Protein AF-A0A6M3LMY4-F1 (afdb_monomer)

Mean predicted aligned error: 12.3 Å

Organism: NCBI:txid1070528

Nearest PDB structures (foldseek):
  2guz-assembly3_E  TM=9.610E-01  e=3.612E-02  Saccharomyces cerevisiae
  2ctp-assembly1_A  TM=8.776E-01  e=5.263E-02  Homo sapiens
  2ctw-assembly1_A  TM=9.034E-01  e=7.670E-02  Mus musculus
  8j9j-assembly1_E6  TM=9.686E-01  e=1.847E-01  Euglena gracilis
  8j9i-assembly1_E6  TM=9.716E-01  e=4.175E-01  Euglena gracilis

Structure (mmCIF, N/CA/C/O backbone):
data_AF-A0A6M3LMY4-F1
#
_entry.id   AF-A0A6M3LMY4-F1
#
loop_
_atom_site.group_PDB
_atom_site.id
_atom_site.type_symbol
_atom_site.label_atom_id
_atom_site.label_alt_id
_atom_site.label_comp_id
_atom_site.label_asym_id
_atom_site.label_entity_id
_atom_site.label_seq_id
_atom_site.pdbx_PDB_ins_code
_atom_site.Cartn_x
_atom_site.Cartn_y
_atom_site.Cartn_z
_atom_site.occupancy
_atom_site.B_iso_or_equiv
_atom_site.auth_seq_id
_atom_site.auth_comp_id
_atom_site.auth_asym_id
_atom_site.auth_atom_id
_atom_site.pdbx_PDB_model_num
ATOM 1 N N . MET A 1 1 ? 19.215 13.242 -18.483 1.00 46.28 1 MET A N 1
ATOM 2 C CA . MET A 1 1 ? 18.146 12.669 -17.642 1.00 46.28 1 MET A CA 1
ATOM 3 C C . MET A 1 1 ? 16.838 13.278 -18.118 1.00 46.28 1 MET A C 1
ATOM 5 O O . MET A 1 1 ? 16.673 14.484 -17.969 1.00 46.28 1 MET A O 1
ATOM 9 N N . LYS A 1 2 ? 15.987 12.513 -18.811 1.00 45.81 2 LYS A N 1
ATOM 10 C CA . LYS A 1 2 ? 14.652 12.989 -19.210 1.00 45.81 2 LYS A CA 1
ATOM 11 C C . LYS A 1 2 ? 13.752 13.093 -17.964 1.00 45.81 2 LYS A C 1
ATOM 13 O O . LYS A 1 2 ? 13.946 12.310 -17.033 1.00 45.81 2 LYS A O 1
ATOM 18 N N . PRO A 1 3 ? 12.803 14.042 -17.904 1.00 43.25 3 PRO A N 1
ATOM 19 C CA . PRO A 1 3 ? 11.873 14.138 -16.784 1.00 43.25 3 PRO A CA 1
ATOM 20 C C . PRO A 1 3 ? 10.939 12.920 -16.759 1.00 43.25 3 PRO A C 1
ATOM 22 O O . PRO A 1 3 ? 10.335 12.574 -17.772 1.00 43.25 3 PRO A O 1
ATOM 25 N N . ILE A 1 4 ? 10.826 12.277 -15.596 1.00 50.06 4 ILE A N 1
ATOM 26 C CA . ILE A 1 4 ? 9.845 11.218 -15.343 1.00 50.06 4 ILE A CA 1
ATOM 27 C C . ILE A 1 4 ? 8.505 11.911 -15.085 1.00 50.06 4 ILE A C 1
ATOM 29 O O . ILE A 1 4 ? 8.366 12.660 -14.118 1.00 50.06 4 ILE A O 1
ATOM 33 N N . GLY A 1 5 ? 7.532 11.713 -15.973 1.00 45.72 5 GLY A N 1
ATOM 34 C CA . GLY A 1 5 ? 6.191 12.264 -15.804 1.00 45.72 5 GLY A CA 1
ATOM 35 C C . GLY A 1 5 ? 5.392 11.455 -14.783 1.00 45.72 5 GLY A C 1
ATOM 36 O O . GLY A 1 5 ? 5.153 10.267 -14.989 1.00 45.72 5 GLY A O 1
ATOM 37 N N . HIS A 1 6 ? 4.942 12.094 -13.702 1.00 43.50 6 HIS A N 1
ATOM 38 C CA . HIS A 1 6 ? 3.937 11.516 -12.809 1.00 43.50 6 HIS A CA 1
ATOM 39 C C . HIS A 1 6 ? 2.561 11.657 -13.470 1.00 43.50 6 HIS A C 1
ATOM 41 O O . HIS A 1 6 ? 2.123 12.769 -13.765 1.00 43.50 6 HIS A O 1
ATOM 47 N N . THR A 1 7 ? 1.873 10.544 -13.726 1.00 41.84 7 THR A N 1
ATOM 48 C CA . THR A 1 7 ? 0.513 10.556 -14.287 1.00 41.84 7 THR A CA 1
ATOM 49 C C . THR A 1 7 ? -0.450 9.748 -13.423 1.00 41.84 7 THR A C 1
ATOM 51 O O . THR A 1 7 ? -0.142 8.658 -12.950 1.00 41.84 7 THR A O 1
ATOM 54 N N . THR A 1 8 ? -1.644 10.308 -13.215 1.00 41.50 8 THR A N 1
ATOM 55 C CA . THR A 1 8 ? -2.803 9.672 -12.566 1.00 41.50 8 THR A CA 1
ATOM 56 C C . THR A 1 8 ? -3.132 8.348 -13.273 1.00 41.50 8 THR A C 1
ATOM 58 O O . THR A 1 8 ? -2.972 8.295 -14.496 1.00 41.50 8 THR A O 1
ATOM 61 N N . PRO A 1 9 ? -3.612 7.291 -12.580 1.00 39.44 9 PRO A N 1
ATOM 62 C CA . PRO A 1 9 ? -3.867 5.988 -13.193 1.00 39.44 9 PRO A CA 1
ATOM 63 C C . PRO A 1 9 ? -4.964 6.093 -14.256 1.00 39.44 9 PRO A C 1
ATOM 65 O O . PRO A 1 9 ? -6.154 5.961 -13.980 1.00 39.44 9 PRO A O 1
ATOM 68 N N . ARG A 1 10 ? -4.561 6.343 -15.501 1.00 40.09 10 ARG A N 1
ATOM 69 C CA . ARG A 1 10 ? -5.427 6.215 -16.664 1.00 40.09 10 ARG A CA 1
ATOM 70 C C . ARG A 1 10 ? -5.481 4.743 -17.041 1.00 40.09 10 ARG A C 1
ATOM 72 O O . ARG A 1 10 ? -4.459 4.062 -17.113 1.00 40.09 10 ARG A O 1
ATOM 79 N N . THR A 1 11 ? -6.704 4.272 -17.262 1.00 45.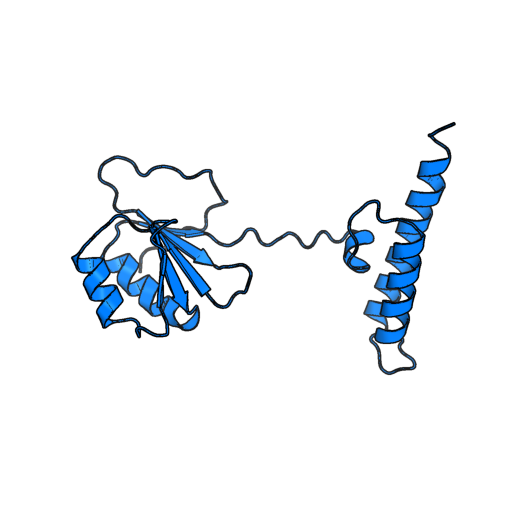91 11 THR A N 1
ATOM 80 C CA . THR A 1 11 ? -7.072 3.069 -18.014 1.00 45.91 11 THR A CA 1
ATOM 81 C C . THR A 1 11 ? -5.986 2.709 -19.021 1.00 45.91 11 THR A C 1
ATOM 83 O O . THR A 1 11 ? -5.634 3.592 -19.796 1.00 45.91 11 THR A O 1
ATOM 86 N N . ARG A 1 12 ? -5.462 1.465 -18.996 1.00 45.12 12 ARG A N 1
ATOM 87 C CA . ARG A 1 12 ? -4.378 0.959 -19.871 1.00 45.12 12 ARG A CA 1
ATOM 88 C C . ARG A 1 12 ? -4.447 1.605 -21.260 1.00 45.12 12 ARG A C 1
ATOM 90 O O . ARG A 1 12 ? -5.184 1.132 -22.125 1.00 45.12 12 ARG A O 1
ATOM 97 N N . VAL A 1 13 ? -3.705 2.689 -21.472 1.00 47.91 13 VAL A N 1
ATOM 98 C CA . VAL A 1 13 ? -3.633 3.321 -22.785 1.00 47.91 13 VAL A CA 1
ATOM 99 C C . VAL A 1 13 ? -2.702 2.424 -23.577 1.00 47.91 13 VAL A C 1
ATOM 101 O O . VAL A 1 13 ? -1.522 2.304 -23.254 1.00 47.91 13 VAL A O 1
ATOM 104 N N . ARG A 1 14 ? -3.249 1.698 -24.554 1.00 48.53 14 ARG A N 1
ATOM 105 C CA . ARG A 1 14 ? -2.412 0.966 -25.505 1.00 48.53 14 ARG A CA 1
ATOM 106 C C . ARG A 1 14 ? -1.525 2.009 -26.197 1.00 48.53 14 ARG A C 1
ATOM 108 O O . ARG A 1 14 ? -2.098 2.939 -26.765 1.00 48.53 14 ARG A O 1
ATOM 115 N N . PRO A 1 15 ? -0.188 1.881 -26.152 1.00 52.97 15 PRO A N 1
ATOM 116 C CA . PRO A 1 15 ? 0.685 2.816 -26.846 1.00 52.97 15 PRO A CA 1
ATOM 117 C C . PRO A 1 15 ? 0.341 2.836 -28.337 1.00 52.97 15 PRO A C 1
ATOM 119 O O . PRO A 1 15 ? -0.081 1.816 -28.905 1.00 52.97 15 PRO A O 1
ATOM 122 N N . LEU A 1 16 ? 0.492 4.003 -28.964 1.00 50.22 16 LEU A N 1
ATOM 123 C CA . LEU A 1 16 ? 0.311 4.134 -30.403 1.00 50.22 16 LEU A CA 1
ATOM 124 C C . LEU A 1 16 ? 1.360 3.272 -31.117 1.00 50.22 16 LEU A C 1
ATOM 126 O O . LEU A 1 16 ? 2.447 2.991 -30.609 1.00 50.22 16 LEU A O 1
ATOM 130 N N . ARG A 1 17 ? 1.002 2.774 -32.302 1.00 46.84 17 ARG A N 1
ATOM 131 C CA . ARG A 1 17 ? 1.811 1.818 -33.064 1.00 46.84 17 ARG A CA 1
ATOM 132 C C . ARG A 1 17 ? 3.191 2.424 -33.374 1.00 46.84 17 ARG A C 1
ATOM 134 O O . ARG A 1 17 ? 3.296 3.242 -34.277 1.00 46.84 17 ARG A O 1
ATOM 141 N N . GLY A 1 18 ? 4.227 1.990 -32.654 1.00 62.19 18 GLY A N 1
ATOM 142 C CA . GLY A 1 18 ? 5.619 2.422 -32.851 1.00 62.19 18 GLY A CA 1
ATOM 143 C C . GLY A 1 18 ? 6.308 2.967 -31.597 1.00 62.19 18 GLY A C 1
ATOM 144 O O . GLY A 1 18 ? 7.533 2.964 -31.554 1.00 62.19 18 GLY A O 1
ATOM 145 N N . GLU A 1 19 ? 5.559 3.360 -30.565 1.00 73.38 19 GLU A N 1
ATOM 146 C CA . GLU A 1 19 ? 6.136 3.897 -29.328 1.00 73.38 19 GLU A CA 1
ATOM 147 C C . GLU A 1 19 ? 6.577 2.771 -28.386 1.00 73.38 19 GLU A C 1
ATOM 149 O O . GLU A 1 19 ? 5.800 1.878 -28.024 1.00 73.38 19 GLU A O 1
ATOM 154 N N . ARG A 1 20 ? 7.845 2.809 -27.963 1.00 83.50 20 ARG A N 1
ATOM 155 C CA . ARG A 1 20 ? 8.382 1.891 -26.957 1.00 83.50 20 ARG A CA 1
ATOM 156 C C . ARG A 1 20 ? 8.159 2.504 -25.579 1.00 83.50 20 ARG A C 1
ATOM 158 O O . ARG A 1 20 ? 9.074 3.099 -25.022 1.00 83.50 20 ARG A O 1
ATOM 165 N N . VAL A 1 21 ? 6.953 2.350 -25.037 1.00 89.00 21 VAL A N 1
ATOM 166 C CA . VAL A 1 21 ? 6.608 2.838 -23.690 1.00 89.00 21 VAL A CA 1
ATOM 167 C C . VAL A 1 21 ? 6.807 1.729 -22.660 1.00 89.00 21 VAL A C 1
ATOM 169 O O . VAL A 1 21 ? 6.249 0.641 -22.808 1.00 89.00 21 VAL A O 1
ATOM 172 N N . ALA A 1 22 ? 7.578 2.003 -21.610 1.00 92.56 22 ALA A N 1
ATOM 173 C CA . ALA A 1 22 ? 7.674 1.149 -20.429 1.00 92.56 22 ALA A CA 1
ATOM 174 C C . ALA A 1 22 ? 6.780 1.677 -19.303 1.00 92.56 22 ALA A C 1
ATOM 176 O O . ALA A 1 22 ? 6.677 2.888 -19.111 1.00 92.56 22 ALA A O 1
ATOM 177 N N . SER A 1 23 ? 6.182 0.783 -18.517 1.00 91.75 23 SER A N 1
ATOM 178 C CA . SER A 1 23 ? 5.487 1.152 -17.285 1.00 91.75 23 SER A CA 1
ATOM 179 C C . SER A 1 23 ? 6.169 0.510 -16.080 1.00 91.75 23 SER A C 1
ATOM 181 O O . SER A 1 23 ? 6.479 -0.682 -16.069 1.00 91.75 23 SER A O 1
ATOM 183 N N . LEU A 1 24 ? 6.431 1.319 -15.058 1.00 93.12 24 LEU A N 1
ATOM 184 C CA . LEU A 1 24 ? 7.023 0.880 -13.801 1.00 93.12 24 LEU A CA 1
ATOM 185 C C . LEU A 1 24 ? 6.073 1.243 -12.663 1.00 93.12 24 LEU A C 1
ATOM 187 O O . LEU A 1 24 ? 5.684 2.397 -12.528 1.00 93.12 24 LEU A O 1
ATOM 191 N N . ARG A 1 25 ? 5.690 0.263 -11.846 1.00 91.88 25 ARG A N 1
ATOM 192 C CA . ARG A 1 25 ? 4.697 0.412 -10.777 1.00 91.88 25 ARG A CA 1
ATOM 193 C C . ARG A 1 25 ? 5.250 -0.079 -9.445 1.00 91.88 25 ARG A C 1
ATOM 195 O O . ARG A 1 25 ? 5.817 -1.166 -9.380 1.00 91.88 25 ARG A O 1
ATOM 202 N N . TYR A 1 26 ? 5.022 0.659 -8.362 1.00 89.19 26 TYR A N 1
ATOM 203 C CA . TYR A 1 26 ? 5.264 0.152 -7.004 1.00 89.19 26 TYR A CA 1
ATOM 204 C C . TYR A 1 26 ? 4.186 -0.858 -6.601 1.00 89.19 26 TYR A C 1
ATOM 206 O O . TYR A 1 26 ? 3.013 -0.609 -6.829 1.00 89.19 26 TYR A O 1
ATOM 214 N N . LEU A 1 27 ? 4.526 -1.990 -5.985 1.00 87.75 27 LEU A N 1
ATOM 215 C CA . LEU A 1 27 ? 3.497 -2.850 -5.381 1.00 87.75 27 LEU A CA 1
ATOM 216 C C . LEU A 1 27 ? 3.079 -2.338 -3.989 1.00 87.75 27 LEU A C 1
ATOM 218 O O . LEU A 1 27 ? 3.897 -1.699 -3.326 1.00 87.75 27 LEU A O 1
ATOM 222 N N . PRO A 1 28 ? 1.862 -2.669 -3.492 1.00 78.88 28 PRO A N 1
ATOM 223 C CA . PRO A 1 28 ? 1.378 -2.233 -2.174 1.00 78.88 28 PRO A CA 1
ATOM 224 C C . PRO A 1 28 ? 2.306 -2.580 -1.013 1.00 78.88 28 PRO A C 1
ATOM 226 O O . PRO A 1 28 ? 2.374 -1.853 -0.030 1.00 78.88 28 PRO A O 1
ATOM 229 N N . SER A 1 29 ? 3.035 -3.692 -1.126 1.00 81.19 29 SER A N 1
ATOM 230 C CA . SER A 1 29 ? 4.007 -4.106 -0.114 1.00 81.19 29 SER A CA 1
ATOM 231 C C . SER A 1 29 ? 5.190 -3.144 0.008 1.00 81.19 29 SER A C 1
ATOM 233 O O . SER A 1 29 ? 5.926 -3.206 0.985 1.00 81.19 29 SER A O 1
ATOM 235 N N . GLY A 1 30 ? 5.432 -2.302 -1.001 1.00 83.12 30 GLY A N 1
ATOM 236 C CA . GLY A 1 30 ? 6.579 -1.404 -1.071 1.00 83.12 30 GLY A CA 1
ATOM 237 C C . GLY A 1 30 ? 7.924 -2.106 -1.289 1.00 83.12 30 GLY A C 1
ATOM 238 O O . GLY A 1 30 ? 8.945 -1.428 -1.339 1.00 83.12 30 GLY A O 1
ATOM 239 N N . LEU A 1 31 ? 7.956 -3.436 -1.426 1.00 88.00 31 LEU A N 1
ATOM 240 C CA . LEU A 1 31 ? 9.195 -4.220 -1.553 1.00 88.00 31 LEU A CA 1
ATOM 241 C C . LEU A 1 31 ? 9.572 -4.530 -3.003 1.00 88.00 31 LEU A C 1
ATOM 243 O O . LEU A 1 31 ? 10.744 -4.761 -3.311 1.00 88.00 31 LEU A O 1
ATOM 247 N N . LEU A 1 32 ? 8.580 -4.553 -3.888 1.00 92.94 32 LEU A N 1
ATOM 248 C CA . LEU A 1 32 ? 8.731 -4.933 -5.284 1.00 92.94 32 LEU A CA 1
ATOM 249 C C . LEU A 1 32 ? 8.186 -3.842 -6.202 1.00 92.94 32 LEU A C 1
ATOM 251 O O . LEU A 1 32 ? 7.249 -3.114 -5.868 1.00 92.94 32 LEU A O 1
ATOM 255 N N . LEU A 1 33 ? 8.776 -3.797 -7.383 1.00 94.31 33 LEU A N 1
ATOM 256 C CA . LEU A 1 33 ? 8.346 -3.050 -8.545 1.00 94.31 33 LEU A CA 1
ATOM 257 C C . LEU A 1 33 ? 7.772 -4.048 -9.547 1.00 94.31 33 LEU A C 1
ATOM 259 O O . LEU A 1 33 ? 8.354 -5.113 -9.760 1.00 94.31 33 LEU A O 1
ATOM 263 N N . GLN A 1 34 ? 6.656 -3.704 -10.168 1.00 95.44 34 GLN A N 1
ATOM 264 C CA . GLN A 1 34 ? 6.143 -4.376 -11.351 1.00 95.44 34 GLN A CA 1
ATOM 265 C C . GLN A 1 34 ? 6.551 -3.559 -12.574 1.00 95.44 34 GLN A C 1
ATOM 267 O O . GLN A 1 34 ? 6.333 -2.352 -12.625 1.00 95.44 34 GLN A O 1
ATOM 272 N N . LEU A 1 35 ? 7.159 -4.222 -13.544 1.00 95.88 35 LEU A N 1
ATOM 273 C CA . LEU A 1 35 ? 7.646 -3.642 -14.780 1.00 95.88 35 LEU A CA 1
ATOM 274 C C . LEU A 1 35 ? 6.919 -4.301 -15.953 1.00 95.88 35 LEU A C 1
ATOM 276 O O . LEU A 1 35 ? 7.109 -5.493 -16.210 1.00 95.88 35 LEU A O 1
ATOM 280 N N . GLU A 1 36 ? 6.134 -3.522 -16.689 1.00 95.06 36 GLU A N 1
ATOM 281 C CA . GLU A 1 36 ? 5.536 -3.952 -17.951 1.00 95.06 36 GLU A CA 1
ATOM 282 C C . GLU A 1 36 ? 6.249 -3.243 -19.100 1.00 95.06 36 GLU A C 1
ATOM 284 O O . GLU A 1 36 ? 6.422 -2.024 -19.108 1.00 95.06 36 GLU A O 1
ATOM 289 N N . VAL A 1 37 ? 6.688 -4.020 -20.084 1.00 93.12 37 VAL A N 1
ATOM 290 C CA . VAL A 1 37 ? 7.404 -3.505 -21.250 1.00 93.12 37 VAL A CA 1
ATOM 291 C C . VAL A 1 37 ? 6.974 -4.258 -22.505 1.00 93.12 37 VAL A C 1
ATOM 293 O O . VAL A 1 37 ? 6.685 -5.457 -22.432 1.00 93.12 37 VAL A O 1
ATOM 296 N N . PRO A 1 38 ? 6.984 -3.606 -23.679 1.00 91.38 38 PRO A N 1
ATOM 297 C CA . PRO A 1 38 ? 6.999 -4.298 -24.957 1.00 91.38 38 PRO A CA 1
ATOM 298 C C . PRO A 1 38 ? 8.115 -5.344 -24.996 1.00 91.38 38 PRO A C 1
ATOM 300 O O . PRO A 1 38 ? 9.201 -5.140 -24.446 1.00 91.38 38 PRO A O 1
ATOM 303 N N . TRP A 1 39 ? 7.860 -6.470 -25.664 1.00 89.75 39 TRP A N 1
ATOM 304 C CA . TRP A 1 39 ? 8.885 -7.495 -25.811 1.00 89.75 39 TRP A CA 1
ATOM 305 C C . TRP A 1 39 ? 10.068 -6.942 -26.609 1.00 89.75 39 TRP A C 1
ATOM 307 O O . TRP A 1 39 ? 9.940 -6.612 -27.786 1.00 89.75 39 TRP A O 1
ATOM 317 N N . ASP A 1 40 ? 11.227 -6.879 -25.962 1.00 92.56 40 ASP A N 1
ATOM 318 C CA . ASP A 1 40 ? 12.501 -6.563 -26.589 1.00 92.56 40 ASP A CA 1
ATOM 319 C C . ASP A 1 40 ? 13.580 -7.510 -26.044 1.00 92.56 40 ASP A C 1
ATOM 321 O O . ASP A 1 40 ? 13.827 -7.612 -24.833 1.00 92.56 40 ASP A O 1
ATOM 325 N N . LYS A 1 41 ? 14.222 -8.240 -26.961 1.00 94.69 41 LYS A N 1
ATOM 326 C CA . LYS A 1 41 ? 15.255 -9.231 -26.638 1.00 94.69 41 LYS A CA 1
ATOM 327 C C . LYS A 1 41 ? 16.499 -8.591 -26.013 1.00 94.69 41 LYS A C 1
ATOM 329 O O . LYS A 1 41 ? 17.074 -9.172 -25.093 1.00 94.69 41 LYS A O 1
ATOM 334 N N . ASN A 1 42 ? 16.905 -7.416 -26.488 1.00 95.69 42 ASN A N 1
ATOM 335 C CA . ASN A 1 42 ? 18.096 -6.712 -26.016 1.00 95.69 42 ASN A CA 1
ATOM 336 C C . ASN A 1 42 ? 17.869 -6.131 -24.620 1.00 95.69 42 ASN A C 1
ATOM 338 O O . ASN A 1 42 ? 18.735 -6.268 -23.757 1.00 95.69 42 ASN A O 1
ATOM 342 N N . PHE A 1 43 ? 16.688 -5.566 -24.369 1.00 95.62 43 PHE A N 1
ATOM 343 C CA . PHE A 1 43 ? 16.276 -5.139 -23.039 1.00 95.62 43 PHE A CA 1
ATOM 344 C C . PHE A 1 43 ? 16.229 -6.328 -22.081 1.00 95.62 43 PHE A C 1
ATOM 346 O O . PHE A 1 43 ? 16.808 -6.272 -21.002 1.00 95.62 43 PHE A O 1
ATOM 353 N N . THR A 1 44 ? 15.600 -7.437 -22.485 1.00 96.12 44 THR A N 1
ATOM 354 C CA . THR A 1 44 ? 15.508 -8.638 -21.641 1.00 96.12 44 THR A CA 1
ATOM 355 C C . THR A 1 44 ? 16.893 -9.175 -21.279 1.00 96.12 44 THR A C 1
ATOM 357 O O . THR A 1 44 ? 17.121 -9.563 -20.134 1.00 96.12 44 THR A O 1
ATOM 360 N N . ALA A 1 45 ? 17.832 -9.188 -22.230 1.00 97.44 45 ALA A N 1
ATOM 361 C CA . ALA A 1 45 ? 19.216 -9.579 -21.979 1.00 97.44 45 ALA A CA 1
ATOM 362 C C . ALA A 1 45 ? 19.920 -8.61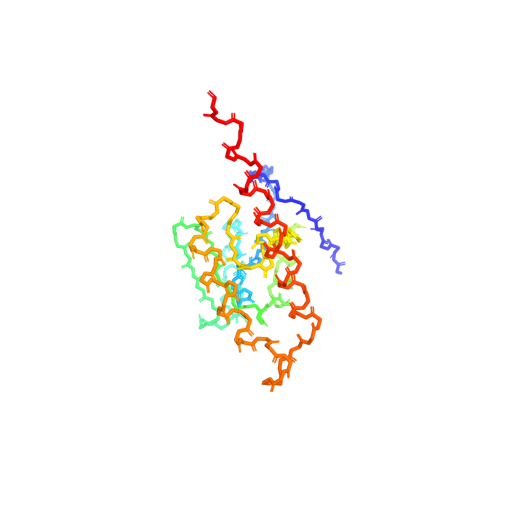3 -21.010 1.00 97.44 45 ALA A C 1
ATOM 364 O O . ALA A 1 45 ? 20.537 -9.068 -20.048 1.00 97.44 45 ALA A O 1
ATOM 365 N N . ALA A 1 46 ? 19.765 -7.300 -21.209 1.00 97.31 46 ALA A N 1
ATOM 366 C CA . ALA A 1 46 ? 20.356 -6.274 -20.351 1.00 97.31 46 ALA A CA 1
ATOM 367 C C . ALA A 1 46 ? 19.789 -6.312 -18.923 1.00 97.31 46 ALA A C 1
ATOM 369 O O . ALA A 1 46 ? 20.541 -6.334 -17.949 1.00 97.31 46 ALA A O 1
ATOM 370 N N . LEU A 1 47 ? 18.467 -6.434 -18.781 1.00 97.25 47 LEU A N 1
ATOM 371 C CA . LEU A 1 47 ? 17.811 -6.673 -17.498 1.00 97.25 47 LEU A CA 1
ATOM 372 C C . LEU A 1 47 ? 18.386 -7.929 -16.842 1.00 97.25 47 LEU A C 1
ATOM 374 O O . LEU A 1 47 ? 18.692 -7.914 -15.645 1.00 97.25 47 LEU A O 1
ATOM 378 N N . LYS A 1 48 ? 18.578 -8.996 -17.636 1.00 96.88 48 LYS A N 1
ATOM 379 C CA . LYS A 1 48 ? 19.130 -10.267 -17.170 1.00 96.88 48 LYS A CA 1
ATOM 380 C C . LYS A 1 48 ? 20.558 -10.162 -16.629 1.00 96.88 48 LYS A C 1
ATOM 382 O O . LYS A 1 48 ? 20.850 -10.790 -15.610 1.00 96.88 48 LYS A O 1
ATOM 387 N N . SER A 1 49 ? 21.404 -9.354 -17.261 1.00 97.12 49 SER A N 1
ATOM 388 C CA . SER A 1 49 ? 22.782 -9.110 -16.824 1.00 97.12 49 SER A CA 1
ATOM 389 C C . SER A 1 49 ? 22.896 -8.128 -15.660 1.00 97.12 49 SER A C 1
ATOM 391 O O . SER A 1 49 ? 23.777 -8.276 -14.821 1.00 97.12 49 SER A O 1
ATOM 393 N N . SER A 1 50 ? 22.028 -7.117 -15.600 1.00 96.12 50 SER A N 1
ATOM 394 C CA . SER A 1 50 ? 22.166 -6.013 -14.644 1.00 96.12 50 SER A CA 1
ATOM 395 C C . SER A 1 50 ? 21.492 -6.303 -13.302 1.00 96.12 50 SER A C 1
ATOM 397 O O . SER A 1 50 ? 21.981 -5.870 -12.260 1.00 96.12 50 SER A O 1
ATOM 399 N N . VAL A 1 51 ? 20.381 -7.036 -13.293 1.00 96.00 51 VAL A N 1
ATOM 400 C CA . VAL A 1 51 ? 19.672 -7.410 -12.060 1.00 96.00 51 VAL A CA 1
ATOM 401 C C . VAL A 1 51 ? 20.062 -8.837 -11.664 1.00 96.00 51 VAL A C 1
ATOM 403 O O . VAL A 1 51 ? 20.254 -9.697 -12.518 1.00 96.00 51 VAL A O 1
ATOM 406 N N . GLN A 1 52 ? 20.201 -9.132 -10.373 1.00 95.94 52 GLN A N 1
ATOM 407 C CA . GLN A 1 52 ? 20.474 -10.507 -9.935 1.00 95.94 52 GLN A CA 1
ATOM 408 C C . GLN A 1 52 ? 19.224 -11.378 -10.090 1.00 95.94 52 GLN A C 1
ATOM 410 O O . GLN A 1 52 ? 18.119 -10.921 -9.815 1.00 95.94 52 GLN A O 1
ATOM 415 N N . THR A 1 53 ? 19.379 -12.656 -10.447 1.00 96.44 53 THR A N 1
ATOM 416 C CA . THR A 1 53 ? 18.238 -13.575 -10.637 1.00 96.44 53 THR A CA 1
ATOM 417 C C . THR A 1 53 ? 17.315 -13.644 -9.417 1.00 96.44 53 THR A C 1
ATOM 419 O O . THR A 1 53 ? 16.109 -13.646 -9.591 1.00 96.44 53 THR A O 1
ATOM 422 N N . LYS A 1 54 ? 17.845 -13.607 -8.185 1.00 97.00 54 LYS A N 1
ATOM 423 C CA . LYS A 1 54 ? 17.032 -13.623 -6.949 1.00 97.00 54 LYS A CA 1
ATOM 424 C C . LYS A 1 54 ? 16.241 -12.331 -6.697 1.00 97.00 54 LYS A C 1
ATOM 426 O O . LYS A 1 54 ? 15.383 -12.299 -5.825 1.00 97.00 54 LYS A O 1
ATOM 431 N N . LYS A 1 55 ? 16.565 -11.256 -7.416 1.00 97.19 55 LYS A N 1
ATOM 432 C CA . LYS A 1 55 ? 15.963 -9.922 -7.287 1.00 97.19 55 LYS A CA 1
ATOM 433 C C . LYS A 1 55 ? 14.975 -9.629 -8.413 1.00 97.19 55 LYS A C 1
ATOM 435 O O . LYS A 1 55 ? 14.507 -8.499 -8.515 1.00 97.19 55 LYS A O 1
ATOM 440 N N . ARG A 1 56 ? 14.670 -10.619 -9.258 1.00 97.50 56 ARG A N 1
ATOM 441 C CA . ARG A 1 56 ? 13.662 -10.514 -10.310 1.00 97.50 56 ARG A CA 1
ATOM 442 C C . ARG A 1 56 ? 12.861 -11.802 -10.470 1.00 97.50 56 ARG A C 1
ATOM 444 O O . ARG A 1 56 ? 13.381 -12.888 -10.244 1.00 97.50 56 ARG A O 1
ATOM 451 N N . ALA A 1 57 ? 11.640 -11.683 -10.960 1.00 97.69 57 ALA A N 1
ATOM 452 C CA . ALA A 1 57 ? 10.819 -12.803 -11.392 1.00 97.69 57 ALA A CA 1
ATOM 453 C C . ALA A 1 57 ? 10.040 -12.404 -12.647 1.00 97.69 57 ALA A C 1
ATOM 455 O O . ALA A 1 57 ? 9.635 -11.254 -12.782 1.00 97.69 57 ALA A O 1
ATOM 456 N N . TRP A 1 58 ? 9.869 -13.340 -13.575 1.00 97.06 58 TRP A N 1
ATOM 457 C CA . TRP A 1 58 ? 8.978 -13.162 -14.719 1.00 97.06 58 TRP A CA 1
ATOM 458 C C . TRP A 1 58 ? 7.629 -13.786 -14.391 1.00 97.06 58 TRP A C 1
ATOM 460 O O . TRP A 1 58 ? 7.592 -14.940 -13.961 1.00 97.06 58 TRP A O 1
ATOM 470 N N . ASP A 1 59 ? 6.553 -13.051 -14.641 1.00 95.94 59 ASP A N 1
ATOM 471 C CA . ASP A 1 59 ? 5.197 -13.581 -14.619 1.00 95.94 59 ASP A CA 1
ATOM 472 C C . ASP A 1 59 ? 4.686 -13.751 -16.051 1.00 95.94 59 ASP A C 1
ATOM 474 O O . ASP A 1 59 ? 4.500 -12.785 -16.794 1.00 95.94 59 ASP A O 1
ATOM 478 N N . GLY A 1 60 ? 4.478 -15.007 -16.451 1.00 92.94 60 GLY A N 1
ATOM 479 C CA . GLY A 1 60 ? 3.983 -15.349 -17.781 1.00 92.94 60 GLY A CA 1
ATOM 480 C C . GLY A 1 60 ? 2.504 -15.038 -17.997 1.00 92.94 60 GLY A C 1
ATOM 481 O O . GLY A 1 60 ? 2.108 -14.873 -19.152 1.00 92.94 60 GLY A O 1
ATOM 482 N N . ASN A 1 61 ? 1.710 -14.943 -16.927 1.00 90.62 61 ASN A N 1
ATOM 483 C CA . ASN A 1 61 ? 0.284 -14.649 -17.014 1.00 90.62 61 ASN A CA 1
ATOM 484 C C . ASN A 1 61 ? 0.066 -13.164 -17.320 1.00 90.62 61 ASN A C 1
ATOM 486 O O . ASN A 1 61 ? -0.528 -12.812 -18.339 1.00 90.62 61 ASN A O 1
ATOM 490 N N . ASP A 1 62 ? 0.664 -12.300 -16.500 1.00 88.00 62 ASP A N 1
ATOM 491 C CA . ASP A 1 62 ? 0.555 -10.845 -16.648 1.00 88.00 62 ASP A CA 1
ATOM 492 C C . ASP A 1 62 ? 1.560 -10.265 -17.655 1.00 88.00 62 ASP A C 1
ATOM 494 O O . ASP A 1 62 ? 1.477 -9.093 -18.024 1.00 88.00 62 ASP A O 1
ATOM 498 N N . LYS A 1 63 ? 2.497 -11.095 -18.135 1.00 93.12 63 LYS A N 1
ATOM 499 C CA . LYS A 1 63 ? 3.589 -10.725 -19.047 1.00 93.12 63 LYS A CA 1
ATOM 500 C C . LYS A 1 63 ? 4.408 -9.544 -18.521 1.00 93.12 63 LYS A C 1
ATOM 502 O O . LYS A 1 63 ? 4.755 -8.632 -19.274 1.00 93.12 63 LYS A O 1
ATOM 507 N N . CYS A 1 64 ? 4.733 -9.579 -17.232 1.00 95.56 64 CYS A N 1
ATOM 508 C CA . CYS A 1 64 ? 5.484 -8.530 -16.555 1.00 95.56 64 CYS A CA 1
ATOM 509 C C . CYS A 1 64 ? 6.676 -9.088 -15.768 1.00 95.56 64 CYS A C 1
ATOM 511 O O . CYS A 1 64 ? 6.778 -10.282 -15.477 1.00 95.56 64 CYS A O 1
ATOM 513 N N . TRP A 1 65 ? 7.606 -8.200 -15.431 1.00 97.56 65 TRP A N 1
ATOM 514 C CA . TRP A 1 65 ? 8.707 -8.492 -14.523 1.00 97.56 65 TRP A CA 1
ATOM 515 C C . TRP A 1 65 ? 8.395 -7.942 -13.137 1.00 97.56 65 TRP A C 1
ATOM 517 O O . TRP A 1 65 ? 8.080 -6.766 -12.992 1.00 97.56 65 TRP A O 1
ATOM 527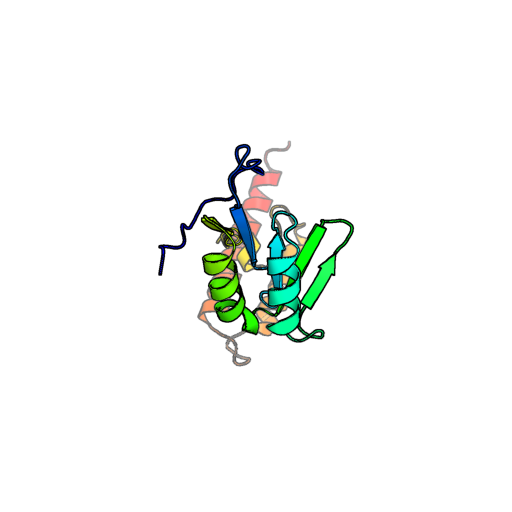 N N . TYR A 1 66 ? 8.579 -8.754 -12.106 1.00 97.06 66 TYR A N 1
ATOM 528 C CA . TYR A 1 66 ? 8.707 -8.277 -10.736 1.00 97.06 66 TYR A CA 1
ATOM 529 C C . TYR A 1 66 ? 10.177 -8.077 -10.417 1.00 97.06 66 TYR A C 1
ATOM 531 O O . TYR A 1 66 ? 10.991 -8.953 -10.705 1.00 97.06 66 TYR A O 1
ATOM 539 N N . VAL A 1 67 ? 10.533 -6.943 -9.825 1.00 97.19 67 VAL A N 1
ATOM 540 C CA . VAL A 1 67 ? 11.917 -6.607 -9.482 1.00 97.19 67 VAL A CA 1
ATOM 541 C C . VAL A 1 67 ? 11.965 -6.008 -8.0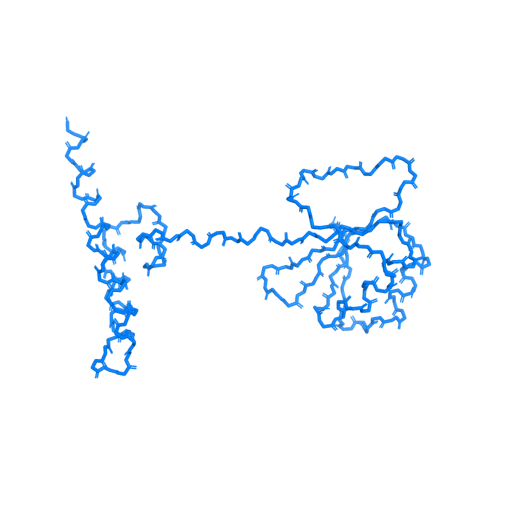83 1.00 97.19 67 VAL A C 1
ATOM 543 O O . VAL A 1 67 ? 11.081 -5.252 -7.701 1.00 97.19 67 VAL A O 1
ATOM 546 N N . ALA A 1 68 ? 12.983 -6.338 -7.295 1.00 96.12 68 ALA A N 1
ATOM 547 C CA . ALA A 1 68 ? 13.165 -5.741 -5.975 1.00 96.12 68 ALA A CA 1
ATOM 548 C C . ALA A 1 68 ? 13.292 -4.209 -6.054 1.00 96.12 68 ALA A C 1
ATOM 550 O O . ALA A 1 68 ? 13.986 -3.684 -6.926 1.00 96.12 68 ALA A O 1
ATOM 551 N N . LYS A 1 69 ? 12.651 -3.494 -5.120 1.00 94.12 69 LYS A N 1
ATOM 552 C CA . LYS A 1 69 ? 12.654 -2.021 -5.078 1.00 94.12 69 LYS A CA 1
ATOM 553 C C . LYS A 1 69 ? 14.060 -1.426 -4.990 1.00 94.12 69 LYS A C 1
ATOM 555 O O . LYS A 1 69 ? 14.304 -0.370 -5.560 1.00 94.12 69 LYS A O 1
ATOM 560 N N . ASP A 1 70 ? 14.993 -2.111 -4.334 1.00 95.56 70 ASP A N 1
ATOM 561 C CA . ASP A 1 70 ? 16.395 -1.678 -4.232 1.00 95.56 70 ASP A CA 1
ATOM 562 C C . ASP A 1 70 ? 17.136 -1.629 -5.586 1.00 95.56 70 ASP A C 1
ATOM 564 O O . ASP A 1 70 ? 18.243 -1.107 -5.663 1.00 95.56 70 ASP A O 1
ATOM 568 N N . GLN A 1 71 ? 16.534 -2.142 -6.665 1.00 96.25 71 GLN A N 1
ATOM 569 C CA . GLN A 1 71 ? 17.055 -2.040 -8.030 1.00 96.25 71 GLN A CA 1
ATOM 570 C C . GLN A 1 71 ? 16.469 -0.857 -8.817 1.00 96.25 71 GLN A C 1
ATOM 572 O O . GLN A 1 71 ? 16.735 -0.765 -10.015 1.00 96.25 71 GLN A O 1
ATOM 577 N N . PHE A 1 72 ? 15.672 0.021 -8.194 1.00 93.44 72 PHE A N 1
ATOM 578 C CA . PHE A 1 72 ? 14.942 1.096 -8.879 1.00 93.44 72 PHE A CA 1
ATOM 579 C C . PHE A 1 72 ? 15.833 1.936 -9.801 1.00 93.44 72 PHE A C 1
ATOM 581 O O . PHE A 1 72 ? 15.578 1.989 -11.001 1.00 93.44 72 PHE A O 1
ATOM 588 N N . ASP A 1 73 ? 16.929 2.497 -9.289 1.00 92.75 73 ASP A N 1
ATOM 589 C CA . ASP A 1 73 ? 17.819 3.360 -10.082 1.00 92.75 73 ASP A CA 1
ATOM 590 C C . ASP A 1 73 ? 18.415 2.624 -11.288 1.00 92.75 73 ASP A C 1
ATOM 592 O O . ASP A 1 73 ? 18.530 3.162 -12.391 1.00 92.75 73 ASP A O 1
ATOM 596 N N . ARG A 1 74 ? 18.749 1.344 -11.094 1.00 94.75 74 ARG A N 1
ATOM 597 C CA . ARG A 1 74 ? 19.278 0.483 -12.151 1.00 94.75 74 ARG A CA 1
ATOM 598 C C . ARG A 1 74 ? 18.225 0.190 -13.216 1.00 94.75 74 ARG A C 1
ATOM 600 O O . ARG A 1 74 ? 18.570 0.145 -14.395 1.00 94.75 74 ARG A O 1
ATOM 607 N N . LEU A 1 75 ? 16.966 -0.004 -12.824 1.00 94.50 75 LEU A N 1
ATOM 608 C CA . LEU A 1 75 ? 15.863 -0.120 -13.773 1.00 94.50 75 LEU A CA 1
ATOM 609 C C . LEU A 1 75 ? 15.670 1.186 -14.528 1.00 94.50 75 LEU A C 1
ATOM 611 O O . LEU A 1 75 ? 15.668 1.138 -15.747 1.00 94.50 75 LEU A O 1
ATOM 615 N N . CYS A 1 76 ? 15.598 2.332 -13.851 1.00 92.44 76 CYS A N 1
ATOM 616 C CA . CYS A 1 76 ? 15.448 3.635 -14.502 1.00 92.44 76 CYS A CA 1
ATOM 617 C C . CYS A 1 76 ? 16.524 3.868 -15.572 1.00 92.44 76 CYS A C 1
ATOM 619 O O . CYS A 1 76 ? 16.197 4.261 -16.689 1.00 92.44 76 CYS A O 1
ATOM 621 N N . PHE A 1 77 ? 17.786 3.530 -15.282 1.00 94.06 77 PHE A N 1
ATOM 622 C CA . PHE A 1 77 ? 18.868 3.604 -16.267 1.00 94.06 77 PHE A CA 1
ATOM 623 C C . PHE A 1 77 ? 18.644 2.691 -17.482 1.00 94.06 77 PHE A C 1
ATOM 625 O O . PHE A 1 77 ? 18.867 3.095 -18.623 1.00 94.06 77 PHE A O 1
ATOM 632 N N . LEU A 1 78 ? 18.208 1.447 -17.261 1.00 95.19 78 LEU A N 1
ATOM 633 C CA . LEU A 1 78 ? 17.883 0.546 -18.366 1.00 95.19 78 LEU A CA 1
ATOM 634 C C . LEU A 1 78 ? 16.674 1.057 -19.155 1.00 95.19 78 LEU A C 1
ATOM 636 O O . LEU A 1 78 ? 16.672 0.977 -20.377 1.00 95.19 78 LEU A O 1
ATOM 640 N N . LEU A 1 79 ? 15.652 1.585 -18.492 1.00 94.44 79 LEU A N 1
ATOM 641 C CA . LEU A 1 79 ? 14.446 2.031 -19.173 1.00 94.44 79 LEU A CA 1
ATOM 642 C C . LEU A 1 79 ? 14.720 3.251 -20.059 1.00 94.44 79 LEU A C 1
ATOM 644 O O . LEU A 1 79 ? 14.361 3.211 -21.230 1.00 94.44 79 LEU A O 1
ATOM 648 N N . ASP A 1 80 ? 15.480 4.237 -19.575 1.00 92.81 80 ASP A N 1
ATOM 649 C CA . ASP A 1 80 ? 15.908 5.410 -20.363 1.00 92.81 80 ASP A CA 1
ATOM 650 C C . ASP A 1 80 ? 16.732 5.022 -21.606 1.00 92.81 80 ASP A C 1
ATOM 652 O O . ASP A 1 80 ? 16.667 5.676 -22.645 1.00 92.81 80 ASP A O 1
ATOM 656 N N . LYS A 1 81 ? 17.489 3.918 -21.529 1.00 94.19 81 LYS A N 1
ATOM 657 C CA . LYS A 1 81 ? 18.299 3.416 -22.649 1.00 94.19 81 LYS A CA 1
ATOM 658 C C . LYS A 1 81 ? 17.484 2.682 -23.719 1.00 94.19 81 LYS A C 1
ATOM 660 O O . LYS A 1 81 ? 17.884 2.681 -24.882 1.00 94.19 81 LYS A O 1
ATOM 665 N N . TYR A 1 82 ? 16.420 1.980 -23.333 1.00 93.81 82 TYR A N 1
ATOM 666 C CA . TYR A 1 82 ? 15.710 1.045 -24.217 1.00 93.81 82 TYR A CA 1
ATOM 667 C C . TYR A 1 82 ? 14.291 1.487 -24.577 1.00 93.81 82 TYR A C 1
ATOM 669 O O . TYR A 1 82 ? 13.669 0.850 -25.427 1.00 93.81 82 TYR A O 1
ATOM 677 N N . PHE A 1 83 ? 13.751 2.520 -23.948 1.00 92.69 83 PHE A N 1
ATOM 678 C CA . PHE A 1 83 ? 12.378 2.965 -24.150 1.00 92.69 83 PHE A CA 1
ATOM 679 C C . PHE A 1 83 ? 12.357 4.477 -24.338 1.00 92.69 83 PHE A C 1
ATOM 681 O O . PHE A 1 83 ? 13.140 5.208 -23.734 1.00 92.69 83 PHE A O 1
ATOM 688 N N . ASP A 1 84 ? 11.478 4.942 -25.219 1.00 91.25 84 ASP A N 1
ATOM 689 C CA . ASP A 1 84 ? 11.385 6.365 -25.555 1.00 91.25 84 ASP A CA 1
ATOM 690 C C . ASP A 1 84 ? 10.786 7.155 -24.390 1.00 91.25 84 ASP A C 1
ATOM 692 O O . ASP A 1 84 ? 11.199 8.289 -24.109 1.00 91.25 84 ASP A O 1
ATOM 696 N N . GLU A 1 85 ? 9.861 6.491 -23.695 1.00 90.50 85 GLU A N 1
ATOM 697 C CA . GLU A 1 85 ? 9.104 6.979 -22.560 1.00 90.50 85 GLU A CA 1
ATOM 698 C C . GLU A 1 85 ? 9.013 5.898 -21.477 1.00 90.50 85 GLU A C 1
ATOM 700 O O . GLU A 1 85 ? 8.856 4.703 -21.746 1.00 90.50 85 GLU A O 1
ATOM 705 N N . THR A 1 86 ? 9.106 6.338 -20.225 1.00 89.38 86 THR A N 1
ATOM 706 C CA . THR A 1 86 ? 8.859 5.504 -19.051 1.00 89.38 86 THR A CA 1
ATOM 707 C C . THR A 1 86 ? 7.830 6.188 -18.177 1.00 89.38 86 THR A C 1
ATOM 709 O O . THR A 1 86 ? 8.057 7.293 -17.687 1.00 89.38 86 THR A O 1
ATOM 712 N N . VAL A 1 87 ? 6.714 5.503 -17.959 1.00 89.38 87 VAL A N 1
ATOM 713 C CA . VAL A 1 87 ? 5.647 5.970 -17.083 1.00 89.38 87 VAL A CA 1
ATOM 714 C C . VAL A 1 87 ? 5.855 5.352 -15.710 1.00 89.38 87 VAL A C 1
ATOM 716 O O . VAL A 1 87 ? 5.772 4.130 -15.545 1.00 89.38 87 VAL A O 1
ATOM 719 N N . LEU A 1 88 ? 6.118 6.200 -14.718 1.00 87.81 88 LEU A N 1
ATOM 720 C CA . LEU A 1 88 ? 6.090 5.785 -13.325 1.00 87.81 88 LEU A CA 1
ATOM 721 C C . LEU A 1 88 ? 4.642 5.839 -12.841 1.00 87.81 88 LEU A C 1
ATOM 723 O O . LEU A 1 88 ? 4.059 6.908 -12.669 1.00 87.81 88 LEU A O 1
ATOM 727 N N . ILE A 1 89 ? 4.059 4.663 -12.646 1.00 85.00 89 ILE A N 1
ATOM 728 C CA . ILE A 1 89 ? 2.741 4.510 -12.052 1.00 85.00 89 ILE A CA 1
ATOM 729 C C . ILE A 1 89 ? 2.959 4.443 -10.548 1.00 85.00 89 ILE A C 1
ATOM 731 O O . ILE A 1 89 ? 3.182 3.370 -9.971 1.00 85.00 89 ILE A O 1
ATOM 735 N N . ASP A 1 90 ? 2.905 5.608 -9.913 1.00 71.88 90 ASP A N 1
ATOM 736 C CA . ASP A 1 90 ? 2.734 5.647 -8.473 1.00 71.88 90 ASP A CA 1
ATOM 737 C C . ASP A 1 90 ? 1.447 4.899 -8.139 1.00 71.88 90 ASP A C 1
ATOM 739 O O . ASP A 1 90 ? 0.421 5.027 -8.821 1.00 71.88 90 ASP A O 1
ATOM 743 N N . PHE A 1 91 ? 1.503 4.067 -7.098 1.00 62.00 91 PHE A N 1
ATOM 744 C CA . PHE A 1 91 ? 0.252 3.597 -6.530 1.00 62.00 91 PHE A CA 1
ATOM 745 C C . PHE A 1 91 ? -0.562 4.841 -6.198 1.00 62.00 91 PHE A C 1
ATOM 747 O O . PHE A 1 91 ? 0.035 5.796 -5.687 1.00 62.00 91 PHE A O 1
ATOM 754 N N . PRO A 1 92 ? -1.884 4.863 -6.461 1.00 55.94 92 PRO A N 1
ATOM 755 C CA . PRO A 1 92 ? -2.698 5.882 -5.835 1.00 55.94 92 PRO A CA 1
ATOM 756 C C . PRO A 1 92 ? -2.333 5.801 -4.359 1.00 55.94 92 PRO A C 1
ATOM 758 O O . PRO A 1 92 ? -2.472 4.729 -3.755 1.00 55.94 92 PRO A O 1
ATOM 761 N N . GLN A 1 93 ? -1.745 6.873 -3.815 1.00 53.22 93 GLN A N 1
ATOM 762 C CA . GLN A 1 93 ? -1.656 6.982 -2.374 1.00 53.22 93 GLN A CA 1
ATOM 763 C C . GLN A 1 93 ? -3.092 6.766 -1.947 1.00 53.22 93 GLN A C 1
ATOM 765 O O . GLN A 1 93 ? -3.977 7.505 -2.377 1.00 53.22 93 GLN A O 1
ATOM 770 N N . ARG A 1 94 ? -3.351 5.644 -1.270 1.00 51.81 94 ARG A N 1
ATOM 771 C CA . ARG A 1 94 ? -4.677 5.390 -0.740 1.00 51.81 94 ARG A CA 1
ATOM 772 C C . ARG A 1 94 ? -4.872 6.580 0.169 1.00 51.81 94 ARG A C 1
ATOM 774 O O . ARG A 1 94 ? -4.142 6.668 1.156 1.00 51.81 94 ARG A O 1
ATOM 781 N N . GLU A 1 95 ? -5.715 7.533 -0.234 1.00 56.56 95 GLU A N 1
ATOM 782 C CA . GLU A 1 95 ? -6.032 8.651 0.633 1.00 56.56 95 GLU A CA 1
ATOM 783 C C . GLU A 1 95 ? -6.431 7.984 1.933 1.00 56.56 95 GLU A C 1
ATOM 785 O O . GLU A 1 95 ? -7.333 7.135 1.959 1.00 56.56 95 GLU A O 1
ATOM 790 N N . VAL A 1 96 ? -5.630 8.221 2.970 1.00 58.34 96 VAL A N 1
ATOM 791 C CA . VAL A 1 96 ? -5.933 7.710 4.291 1.00 58.34 96 VAL A CA 1
ATOM 792 C C . VAL A 1 96 ? -7.136 8.536 4.682 1.00 58.34 96 VAL A C 1
ATOM 794 O O . VAL A 1 96 ? -6.993 9.635 5.206 1.00 58.34 96 VAL A O 1
ATOM 797 N N . SER A 1 97 ? -8.312 8.053 4.278 1.00 63.47 97 SER A N 1
ATOM 798 C CA . SER A 1 97 ? -9.604 8.631 4.593 1.00 63.47 97 SER A CA 1
ATOM 799 C C . SER A 1 97 ? -9.545 8.918 6.078 1.00 63.47 97 SER A C 1
ATOM 801 O O . SER A 1 97 ? -9.387 7.990 6.860 1.00 63.47 97 SER A O 1
ATOM 803 N N . SER A 1 98 ? -9.538 10.186 6.483 1.00 77.25 98 SER A N 1
ATOM 804 C CA . SER A 1 98 ? -9.364 10.575 7.886 1.00 77.25 98 SER A CA 1
ATOM 805 C C . SER A 1 98 ? -10.677 10.468 8.664 1.00 77.25 98 SER A C 1
ATOM 807 O O . SER A 1 98 ? -10.892 11.209 9.629 1.00 77.25 98 SER A O 1
ATOM 809 N N . THR A 1 99 ? -11.578 9.599 8.203 1.00 91.31 99 THR A N 1
ATOM 810 C CA . THR A 1 99 ? -12.885 9.354 8.803 1.00 91.31 99 THR A CA 1
ATOM 811 C C . THR A 1 99 ? -12.732 8.806 10.215 1.00 91.31 99 THR A C 1
ATOM 813 O O . THR A 1 99 ? -11.693 8.264 10.603 1.00 91.31 99 THR A O 1
ATOM 816 N N . ALA A 1 100 ? -13.789 8.931 11.011 1.00 94.44 100 ALA A N 1
ATOM 817 C CA . ALA A 1 100 ? -13.844 8.282 12.313 1.00 94.44 100 ALA A CA 1
ATOM 818 C C . ALA A 1 100 ? -13.624 6.762 12.203 1.00 94.44 100 ALA A C 1
ATOM 820 O O . ALA A 1 100 ? -12.886 6.173 12.994 1.00 94.44 100 ALA A O 1
ATOM 821 N N . TRP A 1 101 ? -14.197 6.134 11.174 1.00 95.19 101 TRP A N 1
ATOM 822 C CA . TRP A 1 101 ? -14.097 4.696 10.927 1.00 95.19 101 TRP A CA 1
ATOM 823 C C . TRP A 1 101 ? -12.652 4.231 10.728 1.00 95.19 101 TRP A C 1
ATOM 825 O O . TRP A 1 101 ? -12.216 3.278 11.376 1.00 95.19 101 TRP A O 1
ATOM 835 N N . SER A 1 102 ? -11.862 4.947 9.925 1.00 92.94 102 SER A N 1
ATOM 836 C CA . SER A 1 102 ? -10.462 4.586 9.687 1.00 92.94 102 SER A CA 1
ATOM 837 C C . SER A 1 102 ? -9.570 4.787 10.915 1.00 92.94 102 SER A C 1
ATOM 839 O O . SER A 1 102 ? -8.645 4.001 11.120 1.00 92.94 102 SER A O 1
ATOM 841 N N . LYS A 1 103 ? -9.860 5.780 11.770 1.00 94.44 103 LYS A N 1
ATOM 842 C CA . LYS A 1 103 ? -9.152 5.991 13.048 1.00 94.44 103 LYS A CA 1
ATOM 843 C C . LYS A 1 103 ? -9.337 4.815 14.008 1.00 94.44 103 LYS A C 1
ATOM 845 O O . LYS A 1 103 ? -8.470 4.579 14.844 1.00 94.44 103 LYS A O 1
ATOM 850 N N . LEU A 1 104 ? -10.432 4.065 13.866 1.00 95.75 104 LEU A N 1
ATOM 851 C CA . LEU A 1 104 ? -10.659 2.799 14.564 1.00 95.75 104 LEU A CA 1
ATOM 852 C C . LEU A 1 104 ? -10.306 1.565 13.723 1.00 95.75 104 LEU A C 1
ATOM 854 O O . LEU A 1 104 ? -10.625 0.461 14.132 1.00 95.75 104 LEU A O 1
ATOM 858 N N . TRP A 1 105 ? -9.661 1.711 12.564 1.00 94.56 105 TRP A N 1
ATOM 859 C CA . TRP A 1 105 ? -9.334 0.601 11.652 1.00 94.56 105 TRP A CA 1
ATOM 860 C C . TRP A 1 105 ? -10.560 -0.214 11.209 1.00 94.56 105 TRP A C 1
ATOM 862 O O . TRP A 1 105 ? -10.480 -1.424 10.990 1.00 94.56 105 TRP A O 1
ATOM 872 N N . LEU A 1 106 ? -11.703 0.455 11.069 1.00 94.50 106 LEU A N 1
ATOM 873 C CA . LEU A 1 106 ? -12.966 -0.135 10.646 1.00 94.50 106 LEU A CA 1
ATOM 874 C C . LEU A 1 106 ? -13.359 0.354 9.254 1.00 94.50 106 LEU A C 1
ATOM 876 O O . LEU A 1 106 ? -12.955 1.425 8.801 1.00 94.50 106 LEU A O 1
ATOM 880 N N . LEU A 1 107 ? -14.182 -0.453 8.588 1.00 92.62 107 LEU A N 1
ATOM 881 C CA . LEU A 1 107 ? -14.951 -0.014 7.429 1.00 92.62 107 LEU A CA 1
ATOM 882 C C . LEU A 1 107 ? -16.221 0.699 7.904 1.00 92.62 107 LEU A C 1
ATOM 884 O O . LEU A 1 107 ? -16.768 0.353 8.954 1.00 92.62 107 LEU A O 1
ATOM 888 N N . GLU A 1 108 ? -16.688 1.666 7.115 1.00 92.69 108 GLU A N 1
ATOM 889 C CA . GLU A 1 108 ? -17.962 2.353 7.347 1.00 92.69 108 GLU A CA 1
ATOM 890 C C . GLU A 1 108 ? -19.116 1.348 7.450 1.00 92.69 108 GLU A C 1
ATOM 892 O O . GLU A 1 108 ? -19.206 0.398 6.668 1.00 92.69 108 GLU A O 1
ATOM 897 N N . GLY A 1 109 ? -19.983 1.539 8.447 1.00 91.25 109 GLY A N 1
ATOM 898 C CA . GLY A 1 109 ? -21.121 0.653 8.702 1.00 91.25 109 GLY A CA 1
ATOM 899 C C . GLY A 1 109 ? -20.783 -0.638 9.456 1.00 91.25 109 GLY A C 1
ATOM 900 O O . GLY A 1 109 ? -21.630 -1.530 9.528 1.00 91.25 109 GLY A O 1
ATOM 901 N N . ALA A 1 110 ? -19.581 -0.772 10.034 1.00 94.81 110 ALA A N 1
ATOM 902 C CA . ALA A 1 110 ? -19.273 -1.923 10.883 1.00 94.81 110 ALA A CA 1
ATOM 903 C C . ALA A 1 110 ? -20.271 -2.034 12.065 1.00 94.81 110 ALA A C 1
ATOM 905 O O . ALA A 1 110 ? -20.638 -1.010 12.651 1.00 94.81 110 ALA A O 1
ATOM 906 N N . PRO A 1 111 ? -20.698 -3.256 12.456 1.00 95.50 111 PRO A N 1
ATOM 907 C CA . PRO A 1 111 ? -21.659 -3.442 13.543 1.00 95.50 111 PRO A CA 1
ATOM 908 C C . PRO A 1 111 ? -21.174 -2.855 14.871 1.00 95.50 111 PRO A C 1
ATOM 910 O O . PRO A 1 111 ? -19.980 -2.883 15.180 1.00 95.50 111 PRO A O 1
ATOM 913 N N . LEU A 1 112 ? -22.111 -2.382 15.697 1.00 95.19 112 LEU A N 1
ATOM 914 C CA . LEU A 1 112 ? -21.821 -1.704 16.965 1.00 95.19 112 LEU A CA 1
ATOM 915 C C . LEU A 1 112 ? -20.933 -2.542 17.902 1.00 95.19 112 LEU A C 1
ATOM 917 O O . LEU A 1 112 ? -20.066 -2.013 18.598 1.00 95.19 112 LEU A O 1
ATOM 921 N N . GLU A 1 113 ? -21.134 -3.854 17.920 1.00 97.19 113 GLU A N 1
ATOM 922 C CA . GLU A 1 113 ? -20.358 -4.806 18.709 1.00 97.19 113 GLU A CA 1
ATOM 923 C C . GLU A 1 113 ? -18.888 -4.824 18.271 1.00 97.19 113 GLU A C 1
ATOM 925 O O . GLU A 1 113 ? -17.991 -4.835 19.117 1.00 97.19 113 GLU A O 1
ATOM 930 N N . VAL A 1 114 ? -18.638 -4.752 16.959 1.00 97.56 114 VAL A N 1
ATOM 931 C CA . VAL A 1 114 ? -17.289 -4.684 16.382 1.00 97.56 114 VAL A CA 1
ATOM 932 C C . VAL A 1 114 ? -16.639 -3.347 16.729 1.00 97.56 114 VAL A C 1
ATOM 934 O O . VAL A 1 114 ? -15.499 -3.329 17.194 1.00 97.56 114 VAL A O 1
ATOM 937 N N . VAL A 1 115 ? -17.379 -2.240 16.604 1.00 97.75 115 VAL A N 1
ATOM 938 C CA . VAL A 1 115 ? -16.898 -0.898 16.978 1.00 97.75 115 VAL A CA 1
ATOM 939 C C . VAL A 1 115 ? -16.438 -0.873 18.440 1.00 97.75 115 VAL A C 1
ATOM 941 O O . VAL A 1 115 ? -15.329 -0.430 18.744 1.00 97.75 115 VAL A O 1
ATOM 944 N N . ARG A 1 116 ? -17.251 -1.415 19.355 1.00 97.81 116 ARG A N 1
ATOM 945 C CA . ARG A 1 116 ? -16.930 -1.503 20.790 1.00 97.81 116 ARG A CA 1
ATOM 946 C C . ARG A 1 116 ? -15.708 -2.374 21.069 1.00 97.81 116 ARG A C 1
ATOM 948 O O . ARG A 1 116 ? -14.872 -2.002 21.895 1.00 97.81 116 ARG A O 1
ATOM 955 N N . ALA A 1 117 ? -15.607 -3.526 20.406 1.00 98.19 117 ALA A N 1
ATOM 956 C CA . ALA A 1 117 ? -14.486 -4.442 20.584 1.00 98.19 117 ALA A CA 1
ATOM 957 C C . ALA A 1 117 ? -13.162 -3.792 20.162 1.00 98.19 117 ALA A C 1
ATOM 959 O O . ALA A 1 117 ? -12.186 -3.833 20.916 1.00 98.19 117 ALA A O 1
ATOM 960 N N . VAL A 1 118 ? -13.148 -3.132 19.002 1.00 98.25 118 VAL A N 1
ATOM 961 C CA . VAL A 1 118 ? -11.945 -2.471 18.488 1.00 98.25 118 VAL A CA 1
ATOM 962 C C . VAL A 1 118 ? -11.574 -1.250 19.320 1.00 98.25 118 VAL A C 1
ATOM 964 O O . VAL A 1 118 ? -10.414 -1.121 19.704 1.00 98.25 118 VAL A O 1
ATOM 967 N N . TYR A 1 119 ? -12.544 -0.414 19.705 1.00 98.31 119 TYR A N 1
ATOM 968 C CA . TYR A 1 119 ? -12.294 0.698 20.624 1.00 98.31 119 TYR A CA 1
ATOM 969 C C . TYR A 1 119 ? -11.622 0.224 21.920 1.00 98.31 119 TYR A C 1
ATOM 971 O O . TYR A 1 119 ? -10.627 0.808 22.351 1.00 98.31 119 TYR A O 1
ATOM 979 N N . ARG A 1 120 ? -12.113 -0.865 22.526 1.00 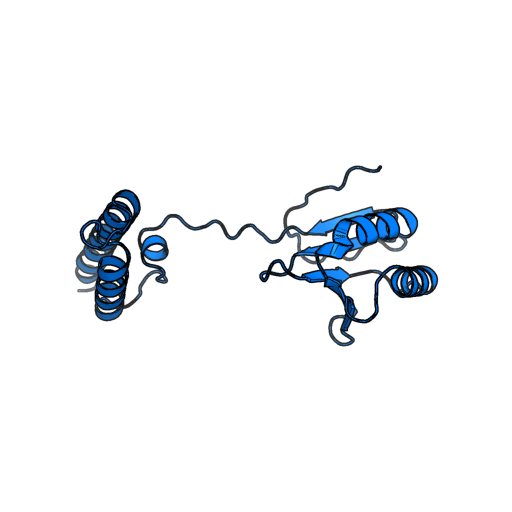98.19 120 ARG A N 1
ATOM 980 C CA . ARG A 1 120 ? -11.529 -1.418 23.756 1.00 98.19 120 ARG A CA 1
ATOM 981 C C . ARG A 1 120 ? -10.099 -1.911 23.535 1.00 98.19 120 ARG A C 1
ATOM 983 O O . ARG A 1 120 ? -9.238 -1.641 24.370 1.00 98.19 120 ARG A O 1
ATOM 990 N N . ALA A 1 121 ? -9.849 -2.613 22.432 1.00 97.94 121 ALA A N 1
ATOM 991 C CA . ALA A 1 121 ? -8.520 -3.108 22.090 1.00 97.94 121 ALA A CA 1
ATOM 992 C C . ALA A 1 121 ? -7.524 -1.954 21.884 1.00 97.94 121 ALA A C 1
ATOM 994 O O . ALA A 1 121 ? -6.463 -1.939 22.508 1.00 97.94 121 ALA A O 1
ATOM 995 N N . LEU A 1 122 ? -7.898 -0.950 21.086 1.00 97.06 122 LEU A N 1
ATOM 996 C CA . LEU A 1 122 ? -7.068 0.227 20.826 1.00 97.06 122 LEU A CA 1
ATOM 997 C C . LEU A 1 122 ? -6.854 1.066 22.090 1.00 97.06 122 LEU A C 1
ATOM 999 O O . LEU A 1 122 ? -5.736 1.499 22.350 1.00 97.06 122 LEU A O 1
ATOM 1003 N N . SER A 1 123 ? -7.880 1.221 22.930 1.00 97.56 123 SER A N 1
ATOM 1004 C CA . SER A 1 123 ? -7.752 1.904 24.222 1.00 97.56 123 SER A CA 1
ATOM 1005 C C . SER A 1 123 ? -6.746 1.210 25.131 1.00 97.56 123 SER A C 1
ATOM 1007 O O . SER A 1 123 ? -5.956 1.875 25.785 1.00 97.56 123 SER A O 1
ATOM 1009 N N . MET A 1 124 ? -6.743 -0.126 25.181 1.00 96.38 124 MET A N 1
ATOM 1010 C CA . MET A 1 124 ? -5.765 -0.870 25.980 1.00 96.38 124 MET A CA 1
ATOM 1011 C C . MET A 1 124 ? -4.337 -0.719 25.452 1.00 96.38 124 MET A C 1
ATOM 1013 O O . MET A 1 124 ? -3.409 -0.752 26.259 1.00 96.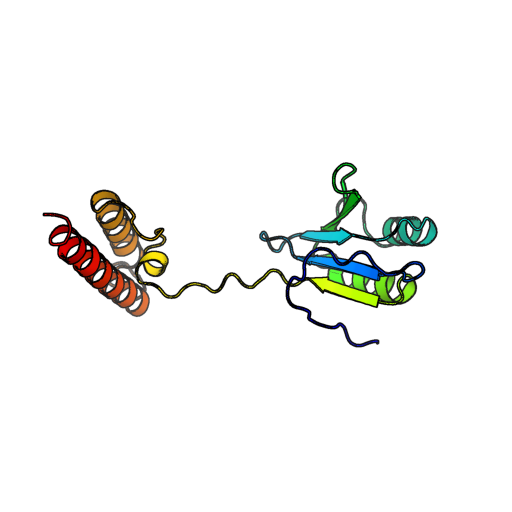38 124 MET A O 1
ATOM 1017 N N . LEU A 1 125 ? -4.179 -0.566 24.135 1.00 95.69 125 LEU A N 1
ATOM 1018 C CA . LEU A 1 125 ? -2.891 -0.413 23.464 1.00 95.69 125 LEU A CA 1
ATOM 1019 C C . LEU A 1 125 ? -2.310 0.999 23.625 1.00 95.69 125 LEU A C 1
ATOM 1021 O O . LEU A 1 125 ? -1.121 1.139 23.888 1.00 95.69 125 LEU A O 1
ATOM 1025 N N . TYR A 1 126 ? -3.143 2.033 23.490 1.00 96.44 126 TYR A N 1
ATOM 1026 C CA . TYR A 1 126 ? -2.714 3.435 23.455 1.00 96.44 126 TYR A CA 1
ATOM 1027 C C . TYR A 1 126 ? -3.005 4.214 24.746 1.00 96.44 126 TYR A C 1
ATOM 1029 O O . TYR A 1 126 ? -2.838 5.430 24.774 1.00 96.44 126 TYR A O 1
ATOM 1037 N N . HIS A 1 127 ? -3.408 3.545 25.834 1.00 94.94 127 HIS A N 1
ATOM 1038 C CA . HIS A 1 127 ? -3.689 4.224 27.101 1.00 94.94 127 HIS A CA 1
ATOM 1039 C C . HIS A 1 127 ? -2.442 4.945 27.652 1.00 94.94 127 HIS A C 1
ATOM 1041 O O . HIS A 1 127 ? -1.416 4.285 27.853 1.00 94.94 127 HIS A O 1
ATOM 1047 N N . PRO A 1 128 ? -2.519 6.243 28.000 1.00 96.06 128 PRO A N 1
ATOM 1048 C CA . PRO A 1 128 ? -1.372 7.001 28.510 1.00 96.06 128 PRO A CA 1
ATOM 1049 C C . PRO A 1 128 ? -0.792 6.407 29.802 1.00 96.06 128 PRO A C 1
ATOM 1051 O O . PRO A 1 128 ? 0.421 6.259 29.915 1.00 96.06 128 PRO A O 1
ATOM 1054 N N . ASP A 1 129 ? -1.638 5.933 30.723 1.00 96.50 129 ASP A N 1
ATOM 1055 C CA . ASP A 1 129 ? -1.181 5.288 31.972 1.00 96.50 129 ASP A CA 1
ATOM 1056 C C . ASP A 1 129 ? -0.376 3.995 31.755 1.00 96.50 129 ASP A C 1
ATOM 1058 O O . ASP A 1 129 ? 0.252 3.486 32.681 1.00 96.50 129 ASP A O 1
ATOM 1062 N N . LYS A 1 130 ? -0.393 3.439 30.538 1.00 93.38 130 LYS A N 1
ATOM 1063 C CA . LYS A 1 130 ? 0.389 2.258 30.150 1.00 93.38 130 LYS A CA 1
ATOM 1064 C C . LYS A 1 130 ? 1.559 2.607 29.225 1.00 93.38 130 LYS A C 1
ATOM 1066 O O . LYS A 1 130 ? 2.115 1.715 28.593 1.00 93.38 130 LYS A O 1
ATOM 1071 N N . GLY A 1 131 ? 1.924 3.889 29.140 1.00 92.69 131 GLY A N 1
ATOM 1072 C CA . GLY A 1 131 ? 2.971 4.390 28.247 1.00 92.69 131 GLY A CA 1
ATOM 1073 C C . GLY A 1 131 ? 2.510 4.619 26.804 1.00 92.69 131 GLY A C 1
ATOM 1074 O O . GLY A 1 131 ? 3.349 4.731 25.914 1.00 92.69 131 GLY A O 1
ATOM 1075 N N . GLY A 1 132 ? 1.197 4.657 26.557 1.00 94.44 132 GLY A N 1
ATOM 1076 C CA . GLY A 1 132 ? 0.626 4.980 25.252 1.00 94.44 132 GLY A CA 1
ATOM 1077 C C . GLY A 1 132 ? 0.647 6.478 24.930 1.00 94.44 132 GLY A C 1
ATOM 1078 O O . GLY A 1 132 ? 0.904 7.323 25.787 1.00 94.44 132 GLY A O 1
ATOM 1079 N N . ASP A 1 133 ? 0.357 6.809 23.672 1.00 95.81 133 ASP A N 1
ATOM 1080 C CA . ASP A 1 133 ? 0.330 8.192 23.197 1.00 95.81 133 ASP A CA 1
ATOM 1081 C C . ASP A 1 133 ? -1.021 8.874 23.482 1.00 95.81 133 ASP A C 1
ATOM 1083 O O .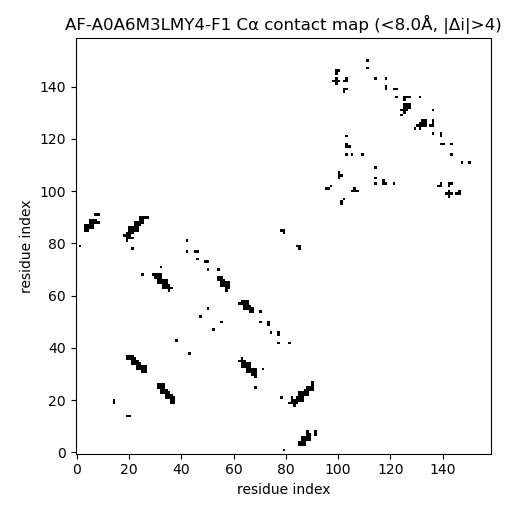 ASP A 1 133 ? -2.077 8.444 23.006 1.00 95.81 133 ASP A O 1
ATOM 1087 N N . MET A 1 134 ? -0.977 9.982 24.228 1.00 95.31 134 MET A N 1
ATOM 1088 C CA . MET A 1 134 ? -2.166 10.747 24.616 1.00 95.31 134 MET A CA 1
ATOM 1089 C C . MET A 1 134 ? -2.924 11.290 23.398 1.00 95.31 134 MET A C 1
ATOM 1091 O O . MET A 1 134 ? -4.156 11.251 23.378 1.00 95.31 134 MET A O 1
ATOM 1095 N N . GLY A 1 135 ? -2.206 11.775 22.377 1.00 95.12 135 GLY A N 1
ATOM 1096 C CA . GLY A 1 135 ? -2.822 12.316 21.162 1.00 95.12 135 GLY A CA 1
ATOM 1097 C C . GLY A 1 135 ? -3.607 11.246 20.402 1.00 95.12 135 GLY A C 1
ATOM 1098 O O . GLY A 1 135 ? -4.764 11.450 20.031 1.00 95.12 135 GLY A O 1
ATOM 1099 N N . THR A 1 136 ? -3.014 10.063 20.260 1.00 94.00 136 THR A N 1
ATOM 1100 C CA . THR A 1 136 ? -3.641 8.890 19.647 1.00 94.00 136 THR A CA 1
ATOM 1101 C C . THR A 1 136 ? -4.877 8.456 20.430 1.00 94.00 136 THR A C 1
ATOM 1103 O O . THR A 1 136 ? -5.933 8.236 19.834 1.00 94.00 136 THR A O 1
ATOM 1106 N N . MET A 1 137 ? -4.807 8.408 21.765 1.00 97.19 137 MET A N 1
ATOM 1107 C CA . MET A 1 137 ? -5.965 8.053 22.590 1.00 97.19 137 MET A CA 1
ATOM 1108 C C . MET A 1 137 ? -7.114 9.067 22.461 1.00 97.19 137 MET A C 1
ATOM 1110 O O . MET A 1 137 ? -8.282 8.684 22.370 1.00 97.19 137 MET A O 1
ATOM 1114 N N . GLN A 1 138 ? -6.810 10.367 22.400 1.00 97.25 138 GLN A N 1
ATOM 1115 C CA . GLN A 1 138 ? -7.819 11.401 22.143 1.00 97.25 138 GLN A CA 1
ATOM 1116 C C . GLN A 1 138 ? -8.474 11.231 20.767 1.00 97.25 138 GLN A C 1
ATOM 1118 O O . GLN A 1 138 ? -9.698 11.334 20.662 1.00 97.25 138 GLN A O 1
ATOM 1123 N N .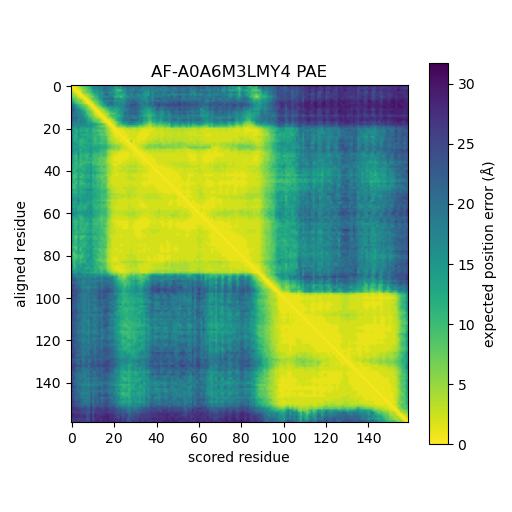 ALA A 1 139 ? -7.689 10.919 19.733 1.00 96.06 139 ALA A N 1
ATOM 1124 C CA . ALA A 1 139 ? -8.203 10.671 18.389 1.00 96.06 139 ALA A CA 1
ATOM 1125 C C . ALA A 1 139 ? -9.131 9.443 18.337 1.00 96.06 139 ALA A C 1
ATOM 1127 O O . ALA A 1 139 ? -10.198 9.515 17.726 1.00 96.06 139 ALA A O 1
ATOM 1128 N N . ILE A 1 140 ? -8.767 8.355 19.028 1.00 97.00 140 ILE A N 1
ATOM 1129 C CA . ILE A 1 140 ? -9.590 7.141 19.179 1.00 97.00 140 ILE A CA 1
ATOM 1130 C C . ILE A 1 140 ? -10.915 7.467 19.881 1.00 97.00 140 ILE A C 1
ATOM 1132 O O . ILE A 1 140 ? -11.983 7.084 19.404 1.00 97.00 140 ILE A O 1
ATOM 1136 N N . ASN A 1 141 ? -10.864 8.209 20.991 1.00 97.81 141 ASN A N 1
ATOM 1137 C CA . ASN A 1 141 ? -12.053 8.599 21.753 1.00 97.81 141 ASN A CA 1
ATOM 1138 C C . ASN A 1 141 ? -13.011 9.470 20.937 1.00 97.81 141 ASN A C 1
ATOM 1140 O O . ASN A 1 141 ? -14.227 9.286 21.010 1.00 97.81 141 ASN A O 1
ATOM 1144 N N . LEU A 1 142 ? -12.471 10.429 20.180 1.00 97.62 142 LEU A N 1
ATOM 1145 C CA . LEU A 1 142 ? -13.265 11.304 19.324 1.00 97.62 142 LEU A CA 1
ATOM 1146 C C . LEU A 1 142 ? -13.955 10.501 18.214 1.00 97.62 142 LEU A C 1
ATOM 1148 O O . LEU A 1 142 ? -15.166 10.616 18.049 1.00 97.62 142 LEU A O 1
ATOM 1152 N N . ALA A 1 143 ? -13.206 9.631 17.532 1.00 97.12 143 ALA A N 1
ATOM 1153 C CA . ALA A 1 143 ? -13.729 8.772 16.475 1.00 97.12 143 ALA A CA 1
ATOM 1154 C C . ALA A 1 143 ? -14.842 7.834 16.971 1.00 97.12 143 ALA A C 1
ATOM 1156 O O . ALA A 1 143 ? -15.883 7.697 16.335 1.00 97.12 143 ALA A O 1
ATOM 1157 N N . TYR A 1 144 ? -14.658 7.222 18.143 1.00 98.00 144 TYR A N 1
ATOM 1158 C CA . TYR A 1 144 ? -15.672 6.354 18.739 1.00 98.00 144 TYR A CA 1
ATOM 1159 C C . TYR A 1 144 ? -16.979 7.102 19.042 1.00 98.00 144 TYR A C 1
ATOM 1161 O O . TYR A 1 144 ? -18.060 6.576 18.782 1.00 98.00 144 TYR A O 1
ATOM 1169 N N . LYS A 1 145 ? -16.898 8.341 19.548 1.00 97.69 145 LYS A N 1
ATOM 1170 C CA . LYS A 1 145 ? -18.084 9.177 19.799 1.00 97.69 145 LYS A CA 1
ATOM 1171 C C . LYS A 1 145 ? -18.829 9.528 18.513 1.00 97.69 145 LYS A C 1
ATOM 1173 O O . LYS A 1 145 ? -20.054 9.467 18.502 1.00 97.69 145 LYS A O 1
ATOM 1178 N N . GLU A 1 146 ? -18.097 9.878 17.461 1.00 97.06 146 GLU A N 1
ATOM 1179 C CA . GLU A 1 146 ? -18.658 10.222 16.150 1.00 97.06 146 GLU A CA 1
ATOM 1180 C C . GLU A 1 146 ? -19.435 9.038 15.554 1.00 97.06 146 GLU A C 1
ATOM 1182 O O . GLU A 1 146 ? -20.626 9.165 15.276 1.00 97.06 146 GLU A O 1
ATOM 1187 N N . ILE A 1 147 ? -18.821 7.850 15.516 1.00 96.56 147 ILE A N 1
ATOM 1188 C CA . ILE A 1 147 ? -19.459 6.618 15.017 1.00 96.56 147 ILE A CA 1
ATOM 1189 C C . ILE A 1 147 ? -20.698 6.245 15.837 1.00 96.56 147 ILE A C 1
ATOM 1191 O O . ILE A 1 147 ? -21.710 5.818 15.283 1.00 96.56 147 ILE A O 1
ATOM 1195 N N . LEU A 1 148 ? -20.643 6.388 17.167 1.00 95.81 148 LEU A N 1
ATOM 1196 C CA . LEU A 1 148 ? -21.814 6.128 18.002 1.00 95.81 148 LEU A CA 1
ATOM 1197 C C . LEU A 1 148 ? -22.976 7.058 17.649 1.00 95.81 148 LEU A C 1
ATOM 1199 O O . LEU A 1 148 ? -24.099 6.571 17.557 1.00 95.81 148 LEU A O 1
ATOM 1203 N N . GLY A 1 149 ? -22.707 8.348 17.425 1.00 94.19 149 GLY A N 1
ATOM 1204 C CA . GLY A 1 149 ? -23.721 9.314 17.001 1.00 94.19 149 GLY A CA 1
ATOM 1205 C C . GLY A 1 149 ? -24.340 8.961 15.647 1.00 94.19 149 GLY A C 1
ATOM 1206 O O . GLY A 1 149 ? -25.561 8.998 15.497 1.00 94.19 149 GLY A O 1
ATOM 1207 N N . GLU A 1 150 ? -23.521 8.549 14.678 1.00 93.12 150 GLU A N 1
ATOM 1208 C CA . GLU A 1 150 ? -23.997 8.082 13.369 1.00 93.12 150 GLU A CA 1
ATOM 1209 C C . GLU A 1 150 ? -24.927 6.865 13.499 1.00 93.12 150 GLU A C 1
ATOM 1211 O O . GLU A 1 150 ? -26.027 6.849 12.943 1.00 93.12 150 GLU A O 1
ATOM 1216 N N . LEU A 1 151 ? -24.520 5.858 14.278 1.00 91.69 151 LEU A N 1
ATOM 1217 C CA . LEU A 1 151 ? -25.278 4.616 14.450 1.00 91.69 151 LEU A CA 1
ATOM 1218 C C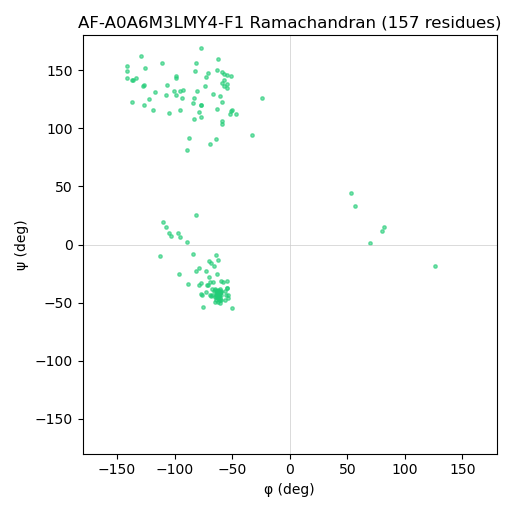 . LEU A 1 151 ? -26.569 4.793 15.258 1.00 91.69 151 LEU A C 1
ATOM 1220 O O . LEU A 1 151 ? -27.508 4.016 15.072 1.00 91.69 151 LEU A O 1
ATOM 1224 N N . THR A 1 152 ? -26.631 5.765 16.171 1.00 88.62 152 THR A N 1
ATOM 1225 C CA . THR A 1 152 ? -27.868 6.077 16.901 1.00 88.62 152 THR A CA 1
ATOM 1226 C C . THR A 1 152 ? -28.848 6.844 16.026 1.00 88.62 152 THR A C 1
ATOM 1228 O O . THR A 1 152 ? -30.018 6.479 15.982 1.00 88.62 152 THR A O 1
ATOM 1231 N N . ASN A 1 153 ? -28.369 7.831 15.266 1.00 84.19 153 ASN A N 1
ATOM 1232 C CA . ASN A 1 153 ? -29.223 8.667 14.420 1.00 84.19 153 ASN A CA 1
ATOM 1233 C C . ASN A 1 153 ? -29.753 7.900 13.197 1.00 84.19 153 ASN A C 1
ATOM 1235 O O . ASN A 1 153 ? -30.898 8.087 12.794 1.00 84.19 153 ASN A O 1
ATOM 1239 N N . GLY A 1 154 ? -28.961 6.979 12.635 1.00 69.25 154 GLY A N 1
ATOM 1240 C CA . GLY A 1 154 ? -29.382 6.146 11.503 1.00 69.25 154 GLY A CA 1
ATOM 1241 C C . GLY A 1 154 ? -30.472 5.116 11.832 1.00 69.25 154 GLY A C 1
ATOM 1242 O O . GLY A 1 154 ? -31.110 4.596 10.918 1.00 69.25 154 GLY A O 1
ATOM 1243 N N . LYS A 1 155 ? -30.716 4.819 13.117 1.00 61.03 155 LYS A N 1
ATOM 1244 C CA . LYS A 1 155 ? -31.793 3.908 13.544 1.00 61.03 155 LYS A CA 1
ATOM 1245 C C . LYS A 1 155 ? -33.168 4.573 13.596 1.00 61.03 155 LYS A C 1
ATOM 1247 O O . LYS A 1 155 ? -34.162 3.867 13.485 1.00 61.03 155 LYS A O 1
ATOM 1252 N N . GLU A 1 156 ? -33.242 5.896 13.732 1.00 57.34 156 GLU A N 1
ATOM 1253 C CA . GLU A 1 156 ? -34.522 6.617 13.827 1.00 57.34 156 GLU A CA 1
ATOM 1254 C C . GLU A 1 156 ? -35.194 6.820 12.459 1.00 57.34 156 GLU A C 1
ATOM 1256 O O . GLU A 1 156 ? -36.405 7.004 12.380 1.00 57.34 156 GLU A O 1
ATOM 1261 N N . THR A 1 157 ? -34.438 6.730 11.361 1.00 53.72 157 THR A N 1
ATOM 1262 C CA . THR A 1 157 ? -34.941 6.978 9.996 1.00 53.72 157 THR A CA 1
ATOM 1263 C C . THR A 1 157 ? -35.510 5.733 9.295 1.00 53.72 157 THR A C 1
ATOM 1265 O O . THR A 1 157 ? -35.899 5.821 8.134 1.00 53.72 157 THR A O 1
ATOM 1268 N N . GLN A 1 158 ? -35.545 4.571 9.959 1.00 50.12 158 GLN A N 1
ATOM 1269 C CA . GLN A 1 158 ? -36.044 3.301 9.394 1.00 50.12 158 GLN A CA 1
ATOM 1270 C C . GLN A 1 158 ? -37.381 2.825 9.998 1.00 50.12 158 GLN A C 1
ATOM 1272 O O . GLN A 1 158 ? -37.713 1.644 9.882 1.00 50.12 158 GLN A O 1
ATOM 1277 N N . THR A 1 159 ? -38.146 3.724 10.623 1.00 39.16 159 THR A N 1
ATOM 1278 C CA . THR A 1 159 ? -39.503 3.454 11.146 1.00 39.16 159 THR A CA 1
ATOM 1279 C C . THR A 1 159 ? -40.558 4.081 10.252 1.00 39.16 159 THR A C 1
ATOM 1281 O O . THR A 1 159 ? -41.583 3.408 10.009 1.00 39.16 159 THR A O 1
#

Sequence (159 aa):
MKPIGHTTPRTRVRPLRGERVASLRYLPSGLLLQLEVPWDKNFTAALKSSVQTKKRAWDGNDKCWYVAKDQFDRLCFLLDKYFDETVLIDFPQREVSSTAWSKLWLLEGAPLEVVRAVYRALSMLYHPDKGGDMGTMQAINLAYKEILGELTNGKETQT

Secondary structure (DSSP, 8-state):
-----B----S--PPPTT--EEEEEE-TTSSEEEEE----HHHHHHHHHHS-GGGEEEETTTTEEEEEGGGHHHHHHHHHHH-SEEEEEPPP------SHHHHTT--TT--HHHHHHHHHHHHHHH-GGGT--HHHHHHHHHHHHHHHHHHHHHHHTT-

Radius of gyration: 23.53 Å; Cα contacts (8 Å, |Δi|>4): 187; chains: 1; bounding box: 62×30×65 Å

InterPro domains:
  IPR001623 DnaJ domain [cd06257] (108-149)
  IPR036869 Chaperone J-domain superfamily [G3DSA:1.10.287.110] (95-159)
  IPR036869 Chaperone J-domain superfamily [SSF46565] (100-150)

Solvent-accessible surface area (backbone atoms only — not comparable to full-atom values): 9476 Å² total; per-residue (Å²): 133,80,86,74,56,83,55,79,93,65,75,87,71,76,70,61,96,85,62,47,55,32,40,41,28,57,40,96,84,66,57,36,27,42,36,42,56,73,94,46,74,67,56,52,50,48,51,59,73,72,46,57,71,94,45,46,46,79,39,82,88,83,57,30,37,40,31,40,43,93,44,47,71,63,47,52,56,51,44,67,73,71,25,86,42,60,41,47,38,67,58,77,72,72,73,74,62,83,45,44,37,46,66,61,77,42,62,85,87,61,54,68,69,57,53,53,52,43,51,53,53,50,47,71,66,26,31,50,97,76,76,24,48,59,69,60,40,51,50,42,54,50,20,53,53,52,51,50,51,52,61,58,58,63,59,69,79,76,120

pLDDT: mean 85.25, std 17.89, range [39.16, 98.31]

Foldseek 3Di:
DDDADADDDDDPDDDDPPFFEKEWEQDPVNFKIKIDTDDDPVLVVLCPVQADPVQWDADPVVRIIIGTPVCVVVVVVSCVVRGPHYHYHYDPPPPCPLALQSLLPHDPPPDPVVLVVSLVVQCVVQPVVVVHDPVSNVSSVVSSVVSVVVVVVVVVVPD